Protein AF-A0A2A6ZVS2-F1 (afdb_monomer)

Mean predicted aligned error: 10.0 Å

pLDDT: mean 79.63, std 11.64, range [50.25, 90.75]

InterPro domains:
  IPR036986 RNA-binding S4 domain superfamily [G3DSA:3.10.290.10] (1-68)

Nearest PDB structures (foldseek):
  8ip9-assembly1_ja  TM=8.630E-01  e=1.274E-02  Triticum aestivum
  7mq9-assembly1_L4  TM=9.181E-01  e=3.078E-02  Homo sapiens
  8ewc-assembly1_BE  TM=8.592E-01  e=2.713E-02  Saccharomyces cerevisiae
  7syx-assembly1_F  TM=8.268E-01  e=2.890E-02  Oryctolagus cuniculus
  7qep-assembly1_S4  TM=7.936E-01  e=3.960E-02  Encephalitozoon cuniculi GB-M1

Radius of gyration: 17.5 Å; Cα contacts (8 Å, |Δi|>4): 121; chains: 1; bounding box: 28×34×50 Å

Sequence (94 aa):
MEYKLFDGYITLQALLKELSIIHSDGAIKDFLDNNVVLFNGEELKQRRKKLRYGDVITIPSEELEITIVVPTQSEIEKHKKEVAERARVYAIVK

Secondary structure (DSSP, 8-state):
-EEE--SS-EEHHHHHHHTTS-SSTTHHHHHHHHS--EETTEE---TTPEE-TT-EEEEGGGTEEEEEEPPPHHHHHHHHHHHHHHHHHHHHH-

Foldseek 3Di:
DEDADPDQWDFPLRVCVVVVVDVDPVVLVVCVVVWFKAKVNHTDPDRGDIGGAQIWIATVVVRDIYHYHHPDVVVVVVVVVVVVVVVVVVVVVD

Organism: NCBI:txid853

Structure (mmCIF, N/CA/C/O backbone):
data_AF-A0A2A6ZVS2-F1
#
_entry.id   AF-A0A2A6ZVS2-F1
#
loop_
_atom_site.group_PDB
_atom_site.id
_atom_site.type_symbol
_atom_site.label_atom_id
_atom_site.label_alt_id
_atom_site.label_comp_id
_atom_site.label_asym_id
_atom_site.label_entity_id
_atom_site.label_seq_id
_atom_site.pdbx_PDB_ins_code
_atom_site.Cartn_x
_atom_site.Cartn_y
_atom_site.Cartn_z
_atom_site.occupancy
_atom_site.B_iso_or_equiv
_atom_site.auth_seq_id
_atom_site.auth_comp_id
_atom_site.auth_asym_id
_atom_site.auth_atom_id
_atom_site.pdbx_PDB_model_num
ATOM 1 N N . MET A 1 1 ? 5.117 -7.162 4.461 1.00 87.19 1 MET A N 1
ATOM 2 C CA . MET A 1 1 ? 4.576 -6.084 5.319 1.00 87.19 1 MET A CA 1
ATOM 3 C C . MET A 1 1 ? 3.074 -5.978 5.110 1.00 87.19 1 MET A C 1
ATOM 5 O O . MET A 1 1 ? 2.600 -6.300 4.030 1.00 87.19 1 MET A O 1
ATOM 9 N N . GLU A 1 2 ? 2.321 -5.549 6.120 1.00 84.81 2 GLU A N 1
ATOM 10 C CA . GLU A 1 2 ? 0.865 -5.399 6.019 1.00 84.81 2 GLU A CA 1
ATOM 11 C C . GLU A 1 2 ? 0.493 -3.922 5.880 1.00 84.81 2 GLU A C 1
ATOM 13 O O . GLU A 1 2 ? 0.929 -3.090 6.676 1.00 84.81 2 GLU A O 1
ATOM 18 N N . TYR A 1 3 ? -0.317 -3.598 4.874 1.00 86.06 3 TYR A N 1
ATOM 19 C CA . TYR A 1 3 ? -0.875 -2.265 4.681 1.00 86.06 3 TYR A CA 1
ATOM 20 C C . TYR A 1 3 ? -2.353 -2.274 5.069 1.00 86.06 3 TYR A C 1
ATOM 22 O O . TYR A 1 3 ? -3.167 -2.983 4.471 1.00 86.06 3 TYR A O 1
ATOM 30 N N . LYS A 1 4 ? -2.694 -1.487 6.094 1.00 85.44 4 LYS A N 1
ATOM 31 C CA . LYS A 1 4 ? -4.059 -1.386 6.616 1.00 85.44 4 LYS A CA 1
ATOM 32 C C . LYS A 1 4 ? -4.839 -0.393 5.778 1.00 85.44 4 LYS A C 1
ATOM 34 O O . LYS A 1 4 ? -4.657 0.815 5.897 1.00 85.44 4 LYS A O 1
ATOM 39 N N . LEU A 1 5 ? -5.726 -0.915 4.946 1.00 85.12 5 LEU A N 1
ATOM 40 C CA . LEU A 1 5 ? -6.575 -0.081 4.117 1.00 85.12 5 LEU A CA 1
ATOM 41 C C . LEU A 1 5 ? -7.804 0.372 4.922 1.00 85.12 5 LEU A C 1
ATOM 43 O O . LEU A 1 5 ? -8.590 -0.449 5.382 1.00 85.12 5 LEU A O 1
ATOM 47 N N . PHE A 1 6 ? -7.990 1.677 5.106 1.00 74.94 6 PHE A N 1
ATOM 48 C CA . PHE A 1 6 ? -9.170 2.217 5.802 1.00 74.94 6 PHE A CA 1
ATOM 49 C C . PHE A 1 6 ? -10.280 2.649 4.833 1.00 74.94 6 PHE A C 1
ATOM 51 O O . PHE A 1 6 ? -11.458 2.574 5.176 1.00 74.94 6 PHE A O 1
ATOM 58 N N . ASP A 1 7 ? -9.908 3.039 3.613 1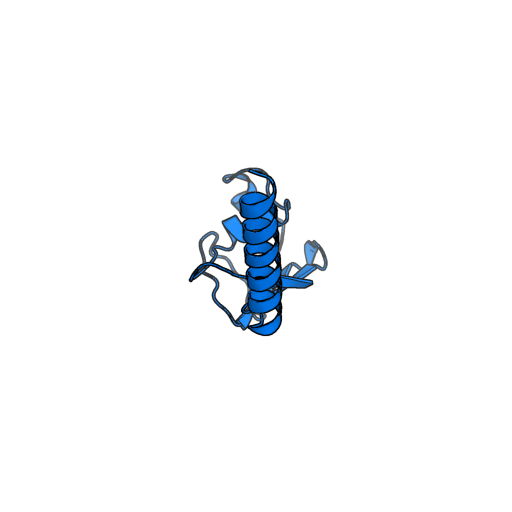.00 78.31 7 ASP A N 1
ATOM 59 C CA . ASP A 1 7 ? -10.821 3.442 2.541 1.00 78.31 7 ASP A CA 1
ATOM 60 C C . ASP A 1 7 ? -11.258 2.265 1.660 1.00 78.31 7 ASP A C 1
ATOM 62 O O . ASP A 1 7 ? -10.608 1.230 1.604 1.00 78.31 7 ASP A O 1
ATOM 66 N N . GLY A 1 8 ? -12.349 2.413 0.901 1.00 80.25 8 GLY A N 1
ATOM 67 C CA . GLY A 1 8 ? -12.889 1.308 0.091 1.00 80.25 8 GLY A CA 1
ATOM 68 C C . GLY A 1 8 ? -11.941 0.756 -0.990 1.00 80.25 8 GLY A C 1
ATOM 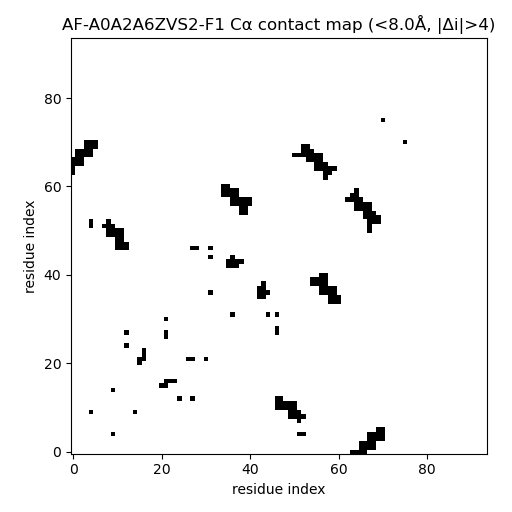69 O O . GLY A 1 8 ? -12.133 -0.367 -1.458 1.00 80.25 8 GLY A O 1
ATOM 70 N N . TYR A 1 9 ? -10.949 1.538 -1.421 1.00 88.38 9 TYR A N 1
ATOM 71 C CA . TYR A 1 9 ? -9.859 1.111 -2.298 1.00 88.38 9 TYR A CA 1
ATOM 72 C C . TYR A 1 9 ? -8.682 2.084 -2.186 1.00 88.38 9 TYR A C 1
ATOM 74 O O . TYR A 1 9 ? -8.877 3.269 -1.923 1.00 88.38 9 TYR A O 1
ATOM 82 N N . ILE A 1 10 ? -7.477 1.606 -2.486 1.00 89.44 10 ILE A N 1
ATOM 83 C CA . ILE A 1 10 ? -6.292 2.443 -2.707 1.00 89.44 10 ILE A CA 1
ATOM 84 C C . ILE A 1 10 ? -5.802 2.259 -4.141 1.00 89.44 10 ILE A C 1
ATOM 86 O O . ILE A 1 10 ? -6.123 1.275 -4.798 1.00 89.44 10 ILE A O 1
ATOM 90 N N . THR A 1 11 ? -5.076 3.226 -4.690 1.00 90.75 11 THR A N 1
ATOM 91 C CA . THR A 1 11 ? -4.430 3.054 -6.000 1.00 90.75 11 THR A CA 1
ATOM 92 C C . THR A 1 11 ? -2.964 2.705 -5.814 1.00 90.75 11 THR A C 1
ATOM 94 O O . THR A 1 11 ? -2.363 3.164 -4.846 1.00 90.75 11 THR A O 1
ATOM 97 N N . LEU A 1 12 ? -2.368 1.955 -6.748 1.00 87.81 12 LEU A N 1
ATOM 98 C CA . LEU A 1 12 ? -0.932 1.645 -6.693 1.00 87.81 12 LEU A CA 1
ATOM 99 C C . LEU A 1 12 ? -0.084 2.912 -6.490 1.00 87.81 12 LEU A C 1
ATOM 101 O O . LEU A 1 12 ? 0.796 2.938 -5.641 1.00 87.81 12 LEU A O 1
ATOM 105 N N . GLN A 1 13 ? -0.403 3.990 -7.205 1.00 87.94 13 GLN A N 1
ATOM 106 C CA . GLN A 1 13 ? 0.249 5.287 -7.029 1.00 87.94 13 GLN A CA 1
ATOM 107 C C . GLN A 1 13 ? 0.178 5.826 -5.597 1.00 87.94 13 GLN A C 1
ATOM 109 O O . GLN A 1 13 ? 1.194 6.265 -5.064 1.00 87.94 13 GLN A O 1
ATOM 114 N N . ALA A 1 14 ? -1.004 5.807 -4.978 1.00 88.81 14 ALA A N 1
ATOM 115 C CA . ALA A 1 14 ? -1.166 6.268 -3.603 1.00 88.81 14 ALA A CA 1
ATOM 116 C C . ALA A 1 14 ? -0.379 5.384 -2.624 1.00 88.81 14 ALA A C 1
ATOM 118 O O . ALA A 1 14 ? 0.319 5.920 -1.770 1.00 88.81 14 ALA A O 1
ATOM 119 N N . LEU A 1 15 ? -0.412 4.061 -2.817 1.00 88.75 15 LEU A N 1
ATOM 120 C CA . LEU A 1 15 ? 0.338 3.106 -2.001 1.00 88.75 15 LEU A CA 1
ATOM 121 C C . LEU A 1 15 ? 1.850 3.370 -2.069 1.00 88.75 15 LEU A C 1
ATOM 123 O O . LEU A 1 15 ? 2.500 3.506 -1.038 1.00 88.75 15 LEU A O 1
ATOM 127 N N . LEU A 1 16 ? 2.407 3.512 -3.276 1.00 87.44 16 LEU A N 1
ATOM 128 C CA . LEU A 1 16 ? 3.832 3.806 -3.466 1.00 87.44 16 LEU A CA 1
ATOM 129 C C . LEU A 1 16 ? 4.228 5.160 -2.858 1.00 87.44 16 LEU A C 1
ATOM 131 O O . LEU A 1 16 ? 5.335 5.310 -2.344 1.00 87.44 16 LEU A O 1
ATOM 135 N N . LYS A 1 17 ? 3.336 6.153 -2.913 1.00 87.62 17 LYS A N 1
ATOM 136 C CA . LYS A 1 17 ? 3.575 7.476 -2.328 1.00 87.62 17 LYS A CA 1
ATOM 137 C C . LYS A 1 17 ? 3.585 7.429 -0.804 1.00 87.62 17 LYS A C 1
ATOM 139 O O . LYS A 1 17 ? 4.417 8.072 -0.176 1.00 87.62 17 LYS A O 1
ATOM 144 N N . GLU A 1 18 ? 2.679 6.662 -0.213 1.00 86.62 18 GLU A N 1
ATOM 145 C CA . GLU A 1 18 ? 2.578 6.507 1.237 1.00 86.62 18 GLU A CA 1
ATOM 146 C C . GLU A 1 18 ? 3.760 5.734 1.819 1.00 86.62 18 GLU A C 1
ATOM 148 O O . GLU A 1 18 ? 4.314 6.114 2.847 1.00 86.62 18 GLU A O 1
ATOM 153 N N . LEU A 1 19 ? 4.233 4.726 1.087 1.00 85.56 19 LEU A N 1
ATOM 154 C CA . LEU A 1 19 ? 5.481 4.025 1.386 1.00 85.56 19 LEU A CA 1
ATOM 155 C C . LEU A 1 19 ? 6.731 4.871 1.107 1.00 85.56 19 LEU A C 1
ATOM 157 O O . LEU A 1 19 ? 7.843 4.396 1.306 1.00 85.56 19 LEU A O 1
ATOM 161 N N . SER A 1 20 ? 6.564 6.121 0.661 1.00 85.81 20 SER A N 1
ATOM 162 C CA . SER A 1 20 ? 7.650 7.037 0.302 1.00 85.81 20 SER A CA 1
ATOM 163 C C . SER A 1 20 ? 8.601 6.483 -0.767 1.00 85.81 20 SER A C 1
ATOM 165 O O . SER A 1 20 ? 9.736 6.934 -0.869 1.00 85.81 20 SER A O 1
ATOM 167 N N . ILE A 1 21 ? 8.124 5.545 -1.594 1.00 86.19 21 ILE A N 1
ATOM 168 C CA . ILE A 1 21 ? 8.856 4.986 -2.740 1.00 86.19 21 ILE A CA 1
ATOM 169 C C . ILE A 1 21 ? 8.877 6.004 -3.884 1.00 86.19 21 ILE A C 1
ATOM 171 O O . ILE A 1 21 ? 9.889 6.197 -4.552 1.00 86.19 21 ILE A O 1
ATOM 175 N N . ILE A 1 22 ? 7.747 6.686 -4.105 1.00 87.94 22 ILE A N 1
ATOM 176 C CA . ILE A 1 22 ? 7.645 7.782 -5.072 1.00 87.94 22 ILE A CA 1
ATOM 177 C C . ILE A 1 22 ? 7.314 9.096 -4.367 1.00 87.94 22 ILE A C 1
ATOM 179 O O . ILE A 1 22 ? 6.412 9.174 -3.536 1.00 87.94 22 ILE A O 1
ATOM 183 N N . HIS A 1 23 ? 8.009 10.164 -4.753 1.00 82.56 23 HIS A N 1
ATOM 184 C CA . HIS A 1 23 ? 7.786 11.505 -4.199 1.00 82.56 23 HIS A CA 1
ATOM 185 C C . HIS A 1 23 ? 6.915 12.397 -5.093 1.00 82.56 23 HIS A C 1
ATOM 187 O O . HIS A 1 23 ? 6.407 13.423 -4.641 1.00 82.56 23 HIS A O 1
ATOM 193 N N . SER A 1 24 ? 6.714 12.020 -6.358 1.00 83.12 24 SER A N 1
ATOM 194 C CA . SER A 1 24 ? 5.917 12.785 -7.318 1.00 83.12 24 SER A CA 1
ATOM 195 C C . SER A 1 24 ? 5.029 11.880 -8.168 1.00 83.12 24 SER A C 1
ATOM 197 O O . SER A 1 24 ? 5.346 10.719 -8.422 1.00 83.12 24 SER A O 1
ATOM 199 N N . ASP A 1 25 ? 3.914 12.432 -8.651 1.00 76.31 25 ASP A N 1
ATOM 200 C CA . ASP A 1 25 ? 2.971 11.700 -9.506 1.00 76.31 25 ASP A CA 1
ATOM 201 C C . ASP A 1 25 ? 3.564 11.375 -10.891 1.00 76.31 25 ASP A C 1
ATOM 203 O O . ASP A 1 25 ? 3.081 10.479 -11.580 1.00 76.31 25 ASP A O 1
ATOM 207 N N . GLY A 1 26 ? 4.630 12.078 -11.295 1.00 81.69 26 GLY A N 1
ATOM 208 C CA . GLY A 1 26 ? 5.406 11.775 -12.500 1.00 81.69 26 GLY A CA 1
ATOM 209 C C . GLY A 1 26 ? 6.371 10.601 -12.313 1.00 81.69 26 GLY A C 1
ATOM 210 O O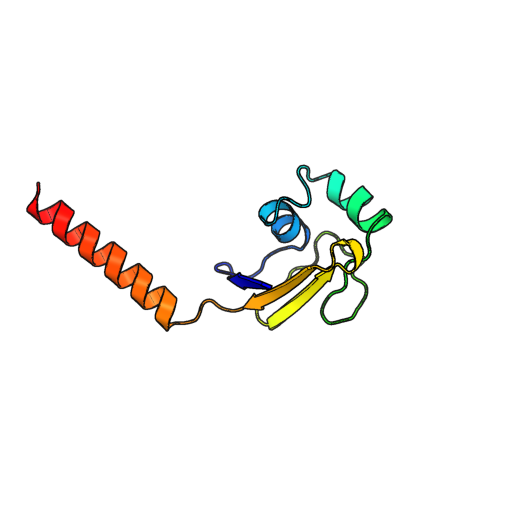 . GLY A 1 26 ? 6.524 9.795 -13.230 1.00 81.69 26 GLY A O 1
ATOM 211 N N . ALA A 1 27 ? 6.939 10.450 -11.111 1.00 85.69 27 ALA A N 1
ATOM 212 C CA . ALA A 1 27 ? 7.941 9.429 -10.810 1.00 85.69 27 ALA A CA 1
ATOM 213 C C . ALA A 1 27 ? 7.403 7.994 -10.903 1.00 85.69 27 ALA A C 1
ATOM 215 O O . ALA A 1 27 ? 8.181 7.074 -11.109 1.00 85.69 27 ALA A O 1
ATOM 216 N N . ILE A 1 28 ? 6.084 7.774 -10.816 1.00 86.19 28 ILE A N 1
ATOM 217 C CA . ILE A 1 28 ? 5.514 6.426 -10.979 1.00 86.19 28 ILE A CA 1
ATOM 218 C C . ILE A 1 28 ? 5.767 5.843 -12.371 1.00 86.19 28 ILE A C 1
ATOM 220 O O . ILE A 1 28 ? 5.832 4.627 -12.522 1.00 86.19 28 ILE A O 1
ATOM 224 N N . LYS A 1 29 ? 5.865 6.692 -13.403 1.00 83.94 29 LYS A N 1
ATOM 225 C CA . LYS A 1 29 ? 6.150 6.215 -14.755 1.00 83.94 29 LYS A CA 1
ATOM 226 C C . LYS A 1 29 ? 7.565 5.645 -14.797 1.00 83.94 29 LYS A C 1
ATOM 228 O O . LYS A 1 29 ? 7.719 4.476 -15.115 1.00 83.94 29 LYS A O 1
ATOM 233 N N . ASP A 1 30 ? 8.542 6.447 -14.385 1.00 86.94 30 ASP A N 1
ATOM 234 C CA . ASP A 1 30 ? 9.943 6.029 -14.336 1.00 86.94 30 ASP A CA 1
ATOM 235 C C . ASP A 1 30 ? 10.128 4.840 -13.386 1.00 86.94 30 ASP A C 1
ATOM 237 O O . ASP A 1 30 ? 10.897 3.930 -13.672 1.00 86.94 30 ASP A O 1
ATOM 241 N N . PHE A 1 31 ? 9.375 4.798 -12.284 1.00 86.44 31 PHE A N 1
ATOM 242 C CA . PHE A 1 31 ? 9.391 3.671 -11.363 1.00 86.44 31 PHE A CA 1
ATOM 243 C C . PHE A 1 31 ? 8.912 2.379 -12.026 1.00 86.44 31 PHE A C 1
ATOM 245 O O . PHE A 1 31 ? 9.592 1.378 -11.893 1.00 86.44 31 PHE A O 1
ATOM 252 N N . LEU A 1 32 ? 7.793 2.381 -12.758 1.00 84.88 32 LEU A N 1
ATOM 253 C CA . LEU A 1 32 ? 7.306 1.178 -13.452 1.00 84.88 32 LEU A CA 1
ATOM 254 C C . LEU A 1 32 ? 8.140 0.799 -14.682 1.00 84.88 32 LEU A C 1
ATOM 256 O O . LEU A 1 32 ? 8.123 -0.357 -15.087 1.00 84.88 32 LEU A O 1
ATOM 260 N N . ASP A 1 33 ? 8.834 1.762 -15.288 1.00 86.44 33 ASP A N 1
ATOM 261 C CA . ASP A 1 33 ? 9.725 1.499 -16.420 1.00 86.44 33 ASP A CA 1
ATOM 262 C C . ASP A 1 33 ? 11.045 0.847 -15.950 1.00 86.44 33 ASP A C 1
ATOM 264 O O . ASP A 1 33 ? 11.614 0.030 -16.670 1.00 86.44 33 ASP A O 1
ATOM 268 N N . ASN A 1 34 ? 11.521 1.175 -14.739 1.00 88.06 34 ASN A N 1
ATOM 269 C CA . ASN A 1 34 ? 12.759 0.625 -14.165 1.00 88.06 34 ASN A CA 1
ATOM 270 C C . ASN A 1 34 ? 12.534 -0.541 -13.189 1.00 88.06 34 ASN A C 1
ATOM 272 O O . ASN A 1 34 ? 13.431 -1.360 -13.000 1.00 88.06 34 ASN A O 1
ATOM 276 N N . ASN A 1 35 ? 11.364 -0.618 -12.555 1.00 87.44 35 ASN A N 1
ATOM 277 C CA . ASN A 1 35 ? 11.038 -1.604 -11.531 1.00 87.44 35 ASN A CA 1
ATOM 278 C C . ASN A 1 35 ? 9.794 -2.396 -11.905 1.00 87.44 35 ASN A C 1
ATOM 280 O O . ASN A 1 35 ? 8.789 -1.856 -12.365 1.00 87.44 35 ASN A O 1
ATOM 284 N N . VAL A 1 36 ? 9.843 -3.694 -11.621 1.00 87.56 36 VAL A N 1
ATOM 285 C CA . VAL A 1 36 ? 8.694 -4.574 -11.805 1.00 87.56 36 VAL A CA 1
ATOM 286 C C . VAL A 1 36 ? 7.821 -4.482 -10.563 1.00 87.56 36 VAL A C 1
ATOM 288 O O . VAL A 1 36 ? 8.291 -4.665 -9.444 1.00 87.56 36 VAL A O 1
ATOM 291 N N . VAL A 1 37 ? 6.534 -4.213 -10.756 1.00 89.06 37 VAL A N 1
ATOM 292 C CA . VAL A 1 37 ? 5.535 -4.316 -9.692 1.00 89.06 37 VAL A CA 1
ATOM 293 C C . VAL A 1 37 ? 4.626 -5.480 -10.032 1.00 89.06 37 VAL A C 1
ATOM 295 O O . VAL A 1 37 ? 3.979 -5.494 -11.078 1.00 89.06 37 VAL A O 1
ATOM 298 N N . LEU A 1 38 ? 4.585 -6.461 -9.146 1.00 90.44 38 LEU A N 1
ATOM 299 C CA . LEU A 1 38 ? 3.714 -7.616 -9.226 1.00 90.44 38 LEU A CA 1
ATOM 300 C C . LEU A 1 38 ? 2.493 -7.372 -8.344 1.00 90.44 38 LEU A C 1
ATOM 302 O O . LEU A 1 38 ? 2.594 -6.916 -7.210 1.00 90.44 38 LEU A O 1
ATOM 306 N N . PHE A 1 39 ? 1.327 -7.702 -8.862 1.00 89.62 39 PHE A N 1
ATOM 307 C CA . PHE A 1 39 ? 0.066 -7.685 -8.156 1.00 89.62 39 PHE A CA 1
ATOM 308 C C . PHE A 1 39 ? -0.495 -9.088 -8.153 1.00 89.62 39 PHE A C 1
ATOM 310 O O . PHE A 1 39 ? 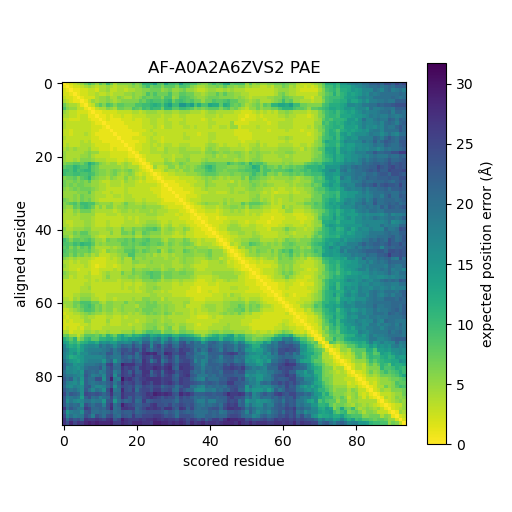-0.821 -9.636 -9.202 1.00 89.62 39 PHE A O 1
ATOM 317 N N . ASN A 1 40 ? -0.567 -9.678 -6.968 1.00 88.31 40 ASN A N 1
ATOM 318 C CA . ASN A 1 40 ? -0.981 -11.057 -6.763 1.00 88.31 40 ASN A CA 1
ATOM 319 C C . ASN A 1 40 ? -0.219 -12.052 -7.667 1.00 88.31 40 ASN A C 1
ATOM 321 O O . ASN A 1 40 ? -0.791 -13.010 -8.180 1.00 88.31 40 ASN A O 1
ATOM 325 N N . GLY A 1 41 ? 1.069 -11.778 -7.909 1.00 86.62 41 GLY A N 1
ATOM 326 C CA . GLY A 1 41 ? 1.933 -12.561 -8.799 1.00 86.62 41 GLY A CA 1
ATOM 327 C C . GLY A 1 41 ? 1.895 -12.166 -10.282 1.00 86.62 41 GLY A C 1
ATOM 328 O O . GLY A 1 41 ? 2.713 -12.667 -11.049 1.00 86.62 41 GLY A O 1
ATOM 329 N N . GLU A 1 42 ? 1.017 -11.250 -10.698 1.00 87.69 42 GLU A N 1
ATOM 330 C CA . GLU A 1 42 ? 0.929 -10.769 -12.083 1.00 87.69 42 GLU A CA 1
ATOM 331 C C . GLU A 1 42 ? 1.591 -9.401 -12.272 1.00 87.69 42 GLU A C 1
ATOM 333 O O . GLU A 1 42 ? 1.400 -8.484 -11.479 1.00 87.69 42 GLU A O 1
ATOM 338 N N . GLU A 1 43 ? 2.332 -9.217 -13.364 1.00 86.81 43 GLU A N 1
ATOM 339 C CA . GLU A 1 43 ? 2.960 -7.933 -13.681 1.00 86.81 43 GLU A CA 1
ATOM 340 C C . GLU A 1 43 ? 1.915 -6.826 -13.889 1.00 86.81 43 GLU A C 1
ATOM 342 O O . GLU A 1 43 ? 1.067 -6.871 -14.788 1.00 86.81 43 GLU A O 1
ATOM 347 N N . LEU A 1 44 ? 2.003 -5.779 -13.073 1.00 82.25 44 LEU A N 1
ATOM 348 C CA . LEU A 1 44 ? 1.056 -4.684 -13.078 1.00 82.25 44 LEU A CA 1
ATOM 349 C C . LEU A 1 44 ? 1.598 -3.511 -13.904 1.00 82.25 44 LEU A C 1
ATOM 351 O O . LEU A 1 44 ? 2.415 -2.718 -13.452 1.00 82.25 44 LEU A O 1
ATOM 355 N N . LYS A 1 45 ? 1.047 -3.329 -15.109 1.00 78.94 45 LYS A N 1
ATOM 356 C CA . LYS A 1 45 ? 1.381 -2.195 -16.005 1.00 78.94 45 LYS A CA 1
ATOM 357 C C . LYS A 1 45 ? 0.490 -0.963 -15.795 1.00 78.94 45 LYS A C 1
ATOM 359 O O . LYS A 1 45 ? 0.698 0.099 -16.384 1.00 78.94 45 LYS A O 1
ATOM 364 N N . GLN A 1 46 ? -0.548 -1.087 -14.964 1.00 81.44 46 GLN A N 1
ATOM 365 C CA . GLN A 1 46 ? -1.554 -0.047 -14.740 1.00 81.44 46 GLN A CA 1
ATOM 366 C C . GLN A 1 46 ? -1.252 0.819 -13.503 1.00 81.44 46 GLN A C 1
ATOM 368 O O . GLN A 1 46 ? -1.699 0.532 -12.399 1.00 81.44 46 GLN A O 1
ATOM 373 N N . ARG A 1 47 ? -0.628 1.984 -13.710 1.00 79.12 47 ARG A N 1
ATOM 374 C CA . ARG A 1 47 ? -0.335 3.007 -12.672 1.00 79.12 47 ARG A CA 1
ATOM 375 C C . ARG A 1 47 ? -1.475 3.304 -11.687 1.00 79.12 47 ARG A C 1
ATOM 377 O O . ARG A 1 47 ? -1.247 3.528 -10.503 1.00 79.12 47 ARG A O 1
ATOM 384 N N . ARG A 1 48 ? -2.715 3.321 -12.186 1.00 82.56 48 ARG A N 1
ATOM 385 C CA . ARG A 1 48 ? -3.932 3.634 -11.418 1.00 82.56 48 ARG A CA 1
ATOM 386 C C . ARG A 1 48 ? -4.821 2.414 -11.184 1.00 82.56 48 ARG A C 1
ATOM 388 O O . ARG A 1 48 ? -6.042 2.553 -11.099 1.00 82.56 48 ARG A O 1
ATOM 395 N N . LYS A 1 49 ? -4.241 1.212 -11.108 1.00 86.81 49 LYS A N 1
ATOM 396 C CA . LYS A 1 49 ? -4.997 0.035 -10.675 1.00 86.81 49 LYS A CA 1
ATOM 397 C C . LYS A 1 49 ? -5.544 0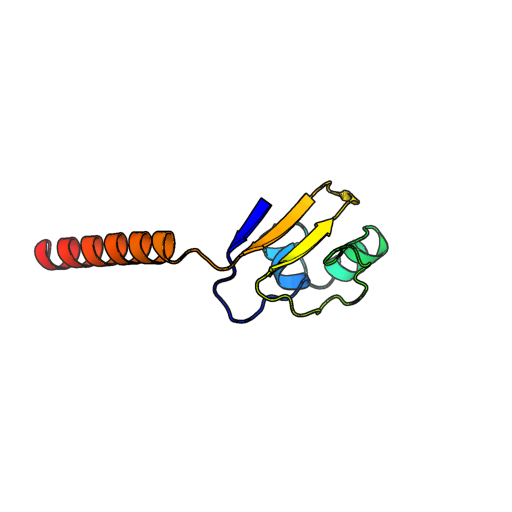.297 -9.276 1.00 86.8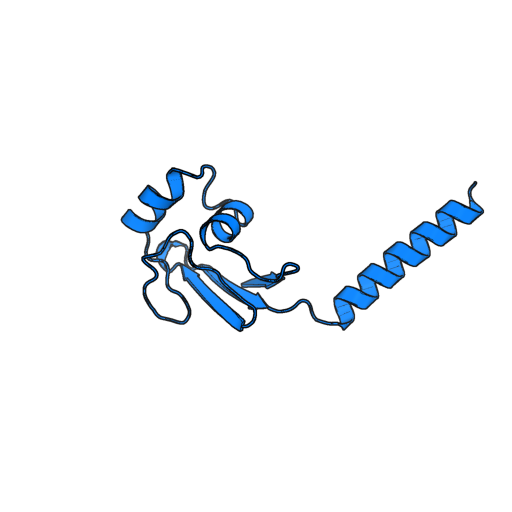1 49 LYS A C 1
ATOM 399 O O . LYS A 1 49 ? -4.819 0.769 -8.401 1.00 86.81 49 LYS A O 1
ATOM 404 N N . LYS A 1 50 ? -6.837 0.033 -9.108 1.00 90.12 50 LYS A N 1
ATOM 405 C CA . LYS A 1 50 ? -7.508 0.090 -7.814 1.00 90.12 50 LYS A CA 1
ATOM 406 C C . LYS A 1 50 ? -7.283 -1.237 -7.111 1.00 90.12 50 LYS A C 1
ATOM 408 O O . LYS A 1 50 ? -7.656 -2.272 -7.654 1.00 90.12 50 LYS A O 1
ATOM 413 N N . LEU A 1 51 ? -6.690 -1.149 -5.939 1.00 88.31 51 LEU A N 1
ATOM 414 C CA . LEU A 1 51 ? -6.365 -2.232 -5.040 1.00 88.31 51 LEU A CA 1
ATOM 415 C C . LEU A 1 51 ? -7.394 -2.243 -3.916 1.00 88.31 51 LEU A C 1
ATOM 417 O O . LEU A 1 51 ? -7.803 -1.188 -3.417 1.00 88.31 51 LEU A O 1
ATOM 421 N N . ARG A 1 52 ? -7.840 -3.432 -3.551 1.00 88.00 52 ARG A N 1
ATOM 422 C CA . ARG A 1 52 ? -8.846 -3.685 -2.530 1.00 88.00 52 ARG A CA 1
ATOM 423 C C . ARG A 1 52 ? -8.287 -4.648 -1.490 1.00 88.00 52 ARG A C 1
ATOM 425 O O . ARG A 1 52 ? -7.176 -5.151 -1.586 1.00 88.00 52 ARG A O 1
ATOM 432 N N . TYR A 1 53 ? -9.085 -4.877 -0.462 1.00 87.50 53 TYR A N 1
ATOM 433 C CA . TYR A 1 53 ? -8.784 -5.829 0.594 1.00 87.50 53 TYR A CA 1
ATOM 434 C C . TYR A 1 53 ? -8.478 -7.227 0.047 1.00 87.50 53 TYR A C 1
ATOM 436 O O . TYR A 1 53 ? -9.248 -7.750 -0.757 1.00 87.50 53 TYR A O 1
ATOM 444 N N . GLY A 1 54 ? -7.392 -7.829 0.532 1.00 83.12 54 GLY A N 1
ATOM 445 C CA . GLY A 1 54 ? -6.918 -9.148 0.112 1.00 83.12 54 GLY A CA 1
ATOM 446 C C . GLY A 1 54 ? -5.923 -9.119 -1.048 1.00 83.12 54 GLY A C 1
ATOM 447 O O . GLY A 1 54 ? -5.351 -10.156 -1.368 1.00 83.12 54 GLY A O 1
ATOM 448 N N . ASP A 1 55 ? -5.682 -7.955 -1.649 1.00 89.12 55 ASP A N 1
ATOM 449 C CA . ASP A 1 55 ? -4.697 -7.823 -2.715 1.00 89.12 55 ASP A CA 1
ATOM 450 C C . ASP A 1 55 ? -3.265 -7.803 -2.161 1.00 89.12 55 ASP A C 1
ATOM 452 O O . ASP A 1 55 ? -2.978 -7.151 -1.155 1.00 89.12 55 ASP A O 1
ATOM 456 N N . VAL A 1 56 ? -2.346 -8.475 -2.854 1.00 89.69 56 VAL A N 1
ATOM 457 C CA . VAL A 1 56 ? -0.914 -8.495 -2.519 1.00 89.69 56 VAL A CA 1
ATOM 458 C C . VAL A 1 56 ? -0.140 -7.749 -3.595 1.00 89.69 56 VAL A C 1
ATOM 460 O O . VAL A 1 56 ? -0.336 -7.986 -4.785 1.00 89.69 56 VAL A O 1
ATOM 463 N N . ILE A 1 57 ? 0.740 -6.845 -3.186 1.00 90.44 57 ILE A N 1
ATOM 464 C CA . ILE A 1 57 ? 1.665 -6.133 -4.061 1.00 90.44 57 ILE A CA 1
ATOM 465 C C . ILE A 1 57 ? 3.074 -6.570 -3.718 1.00 90.44 57 ILE A C 1
ATOM 467 O O . ILE A 1 57 ? 3.522 -6.374 -2.599 1.00 90.44 57 ILE A O 1
ATOM 471 N N . THR A 1 58 ? 3.800 -7.085 -4.694 1.00 90.38 58 THR A N 1
ATOM 472 C CA . THR A 1 58 ? 5.204 -7.451 -4.539 1.00 90.38 58 THR A CA 1
ATOM 473 C C . THR A 1 58 ? 6.037 -6.587 -5.467 1.00 90.38 58 THR A C 1
ATOM 475 O O . THR A 1 58 ? 5.729 -6.436 -6.646 1.00 90.38 58 THR A O 1
ATOM 478 N N . ILE A 1 59 ? 7.103 -6.007 -4.942 1.00 90.56 59 ILE A N 1
ATOM 479 C CA . ILE A 1 59 ? 8.058 -5.183 -5.671 1.00 90.56 59 ILE A CA 1
ATOM 480 C C . ILE A 1 59 ? 9.405 -5.900 -5.562 1.00 90.56 59 ILE A C 1
ATOM 482 O O . ILE A 1 59 ? 10.139 -5.660 -4.603 1.00 90.56 59 ILE A O 1
ATOM 486 N N . PRO A 1 60 ? 9.745 -6.794 -6.509 1.00 88.44 60 PRO A N 1
ATOM 487 C CA . PRO A 1 60 ? 11.002 -7.537 -6.473 1.00 88.44 60 PRO A CA 1
ATOM 488 C C . PRO A 1 60 ? 12.232 -6.628 -6.443 1.00 88.44 60 PRO A C 1
ATOM 490 O O . PRO A 1 60 ? 13.226 -6.986 -5.829 1.00 88.44 60 PRO A O 1
ATOM 493 N N . SER A 1 61 ? 12.157 -5.443 -7.059 1.00 87.19 61 SER A N 1
ATOM 494 C CA . SER A 1 61 ? 13.266 -4.482 -7.081 1.00 87.19 61 SER A CA 1
ATOM 495 C C . SER A 1 61 ? 13.686 -3.974 -5.701 1.00 87.19 61 SER A C 1
ATOM 497 O O . SER A 1 61 ? 14.859 -3.699 -5.488 1.00 87.19 61 SER A O 1
ATOM 499 N N . GLU A 1 62 ? 12.731 -3.840 -4.783 1.00 81.75 62 GLU A N 1
ATOM 500 C CA . GLU A 1 62 ? 12.947 -3.369 -3.407 1.00 81.75 62 GLU A CA 1
ATOM 501 C C . GLU A 1 62 ? 12.847 -4.537 -2.406 1.00 81.75 62 GLU A C 1
ATOM 503 O O . GLU A 1 62 ? 12.813 -4.318 -1.199 1.00 81.75 62 GLU A O 1
ATOM 508 N N . GLU A 1 63 ? 12.709 -5.776 -2.910 1.00 85.38 6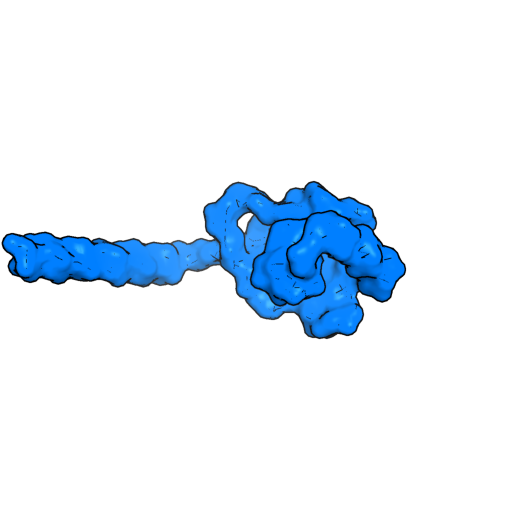3 GLU A N 1
ATOM 509 C CA . GLU A 1 63 ? 12.380 -6.982 -2.133 1.00 85.38 63 GLU A CA 1
ATOM 510 C C . GLU A 1 63 ? 11.204 -6.765 -1.162 1.00 85.38 63 GLU A C 1
ATOM 512 O O . GLU A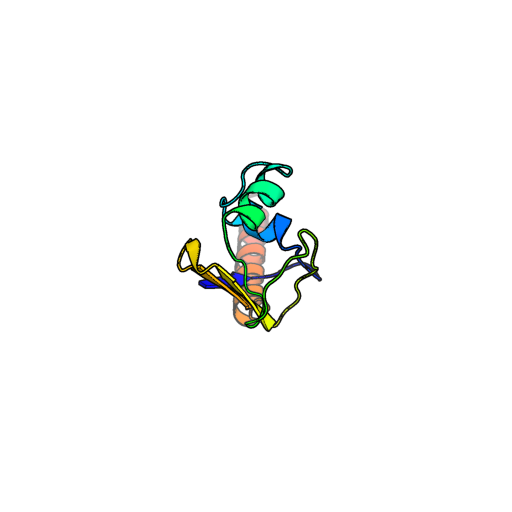 1 63 ? 11.145 -7.304 -0.055 1.00 85.38 63 GLU A O 1
ATOM 517 N N . LEU A 1 64 ? 10.243 -5.943 -1.586 1.00 85.69 64 LEU A N 1
ATOM 518 C CA . LEU A 1 64 ? 9.190 -5.433 -0.727 1.00 85.69 64 LEU A CA 1
ATOM 519 C C . LEU A 1 64 ? 7.854 -6.073 -1.095 1.00 85.69 64 LEU A C 1
ATOM 521 O O . LEU A 1 64 ? 7.353 -5.912 -2.204 1.00 85.69 64 LEU A O 1
ATOM 525 N N . GLU A 1 65 ? 7.247 -6.781 -0.151 1.00 88.62 65 GLU A N 1
ATOM 526 C CA . GLU A 1 65 ? 5.928 -7.390 -0.319 1.00 88.62 65 GLU A CA 1
ATOM 527 C C . GLU A 1 65 ? 4.927 -6.734 0.623 1.00 88.62 65 GLU A C 1
ATOM 529 O O . GLU A 1 65 ? 5.132 -6.719 1.835 1.00 88.62 65 GLU A O 1
ATOM 534 N N . ILE A 1 66 ? 3.848 -6.192 0.078 1.00 89.25 66 ILE A N 1
ATOM 535 C CA . ILE A 1 66 ? 2.804 -5.448 0.766 1.00 89.25 66 ILE A CA 1
ATOM 536 C C . ILE A 1 66 ? 1.487 -6.197 0.606 1.00 89.25 66 ILE A C 1
ATOM 538 O O . ILE A 1 66 ? 0.930 -6.281 -0.485 1.00 89.25 66 ILE A O 1
ATOM 542 N N . THR A 1 67 ? 0.935 -6.666 1.712 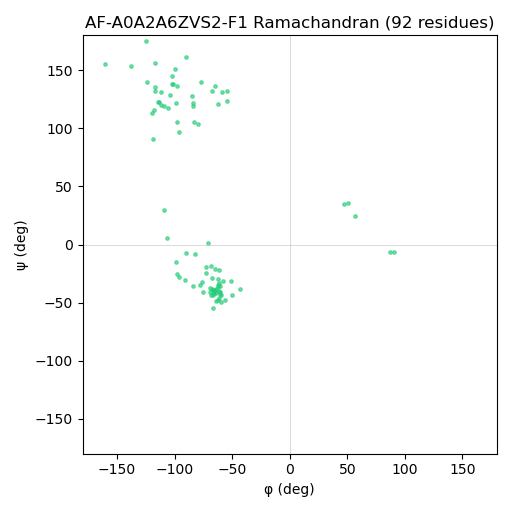1.00 88.81 67 THR A N 1
ATOM 543 C CA . THR A 1 67 ? -0.382 -7.303 1.735 1.00 88.81 67 THR A CA 1
ATOM 544 C C . THR A 1 67 ? -1.419 -6.288 2.182 1.00 88.81 67 THR A C 1
ATOM 546 O O . THR A 1 67 ? -1.305 -5.724 3.273 1.00 88.81 67 THR A O 1
ATOM 549 N N . ILE A 1 68 ? -2.437 -6.043 1.358 1.00 89.19 68 ILE A N 1
ATOM 550 C CA . ILE A 1 68 ? -3.545 -5.154 1.703 1.00 89.19 68 ILE A CA 1
ATOM 551 C C . ILE A 1 68 ? -4.505 -5.922 2.595 1.00 89.19 68 ILE A C 1
ATOM 553 O O . ILE A 1 68 ? -5.298 -6.753 2.145 1.00 89.19 68 ILE A O 1
ATOM 557 N N . VAL A 1 69 ? -4.444 -5.613 3.882 1.00 83.81 69 VAL A N 1
ATOM 558 C CA . VAL A 1 69 ? -5.289 -6.230 4.896 1.00 83.81 69 VAL A CA 1
ATOM 559 C C . VAL A 1 69 ? -6.415 -5.282 5.282 1.00 83.81 69 VAL A C 1
ATOM 561 O O . VAL A 1 69 ? -6.258 -4.057 5.323 1.00 83.81 69 VAL A O 1
ATOM 564 N N . VAL A 1 70 ? -7.578 -5.860 5.578 1.00 75.06 70 VAL A N 1
ATOM 565 C CA . VAL A 1 70 ? -8.612 -5.127 6.309 1.00 75.06 70 VAL A CA 1
ATOM 566 C C . VAL A 1 70 ? -8.066 -4.896 7.719 1.00 75.06 70 VAL A C 1
ATOM 568 O O . VAL A 1 70 ? -7.592 -5.860 8.326 1.00 75.06 70 VAL A O 1
ATOM 571 N N . PRO A 1 71 ? -8.128 -3.674 8.272 1.00 68.00 71 PRO A N 1
ATOM 572 C CA . PRO A 1 71 ? -7.842 -3.475 9.683 1.00 68.00 71 PRO A CA 1
ATOM 573 C C . PRO A 1 71 ? -8.734 -4.409 10.511 1.00 68.00 71 PRO A C 1
ATOM 575 O O . PRO A 1 71 ? -9.960 -4.412 10.381 1.00 68.00 71 PRO A O 1
ATOM 578 N N . THR A 1 72 ? -8.116 -5.239 11.346 1.00 55.38 72 THR A N 1
ATOM 579 C CA . THR A 1 72 ? -8.818 -6.223 12.168 1.00 55.38 72 THR A CA 1
ATOM 580 C C . THR A 1 72 ? -9.701 -5.497 13.182 1.00 55.38 72 THR A C 1
ATOM 582 O O . THR A 1 72 ? -9.273 -4.535 13.826 1.00 55.38 72 THR A O 1
ATOM 585 N N . GLN A 1 73 ? -10.940 -5.964 13.364 1.00 54.34 73 GLN A N 1
ATOM 586 C CA . GLN A 1 73 ? -11.933 -5.333 14.250 1.00 54.34 73 GLN A CA 1
ATOM 587 C C . GLN A 1 73 ? -11.403 -5.061 15.672 1.00 54.34 73 GLN A C 1
ATOM 589 O O . GLN A 1 73 ? -11.766 -4.056 16.281 1.00 54.34 73 GLN A O 1
ATOM 594 N N . SER A 1 74 ? -10.483 -5.893 16.171 1.00 54.69 74 SER A N 1
ATOM 595 C CA . SER A 1 74 ? -9.854 -5.742 17.489 1.00 54.69 74 SER A CA 1
ATOM 596 C C . SER A 1 74 ? -8.926 -4.526 17.627 1.00 54.69 74 SER A C 1
ATOM 598 O O . SER A 1 74 ? -8.789 -3.991 18.727 1.00 54.69 74 SER A O 1
ATOM 600 N N . GLU A 1 75 ? -8.298 -4.054 16.549 1.00 52.94 75 GLU A N 1
ATOM 601 C CA . GLU A 1 75 ? -7.469 -2.838 16.577 1.00 52.94 75 GLU A CA 1
ATOM 602 C C . GLU A 1 75 ? -8.321 -1.576 16.405 1.00 52.94 75 GLU A C 1
ATOM 604 O O . GLU A 1 75 ? -8.085 -0.574 17.083 1.00 52.94 75 GLU A O 1
ATOM 609 N N . ILE A 1 76 ? -9.372 -1.657 15.579 1.00 58.53 76 ILE A N 1
ATOM 610 C CA . ILE A 1 76 ? -10.381 -0.598 15.425 1.00 58.53 76 ILE A CA 1
ATOM 611 C C . ILE A 1 76 ? -11.069 -0.322 16.769 1.00 58.53 76 ILE A C 1
ATOM 613 O O . ILE A 1 76 ? -11.249 0.835 17.152 1.00 58.53 76 ILE A O 1
ATOM 617 N N . GLU A 1 77 ? -11.424 -1.369 17.521 1.00 57.56 77 GLU A N 1
ATOM 618 C CA . GLU A 1 77 ? -11.995 -1.225 18.864 1.00 57.56 77 GLU A CA 1
ATOM 619 C C . GLU A 1 77 ? -11.011 -0.650 19.882 1.00 57.56 77 GLU A C 1
ATOM 621 O O . GLU A 1 77 ? -11.415 0.168 20.710 1.00 57.56 77 GLU A O 1
ATOM 626 N N . LYS A 1 78 ? -9.729 -1.035 19.831 1.00 58.66 78 LYS A N 1
ATOM 627 C CA . LYS A 1 78 ? -8.697 -0.467 20.714 1.00 58.66 78 LYS A CA 1
ATOM 628 C C . LYS A 1 78 ? -8.549 1.034 20.491 1.00 58.66 78 LYS A C 1
ATOM 630 O O . LYS A 1 78 ? -8.589 1.794 21.455 1.00 58.66 78 LYS A O 1
ATOM 635 N N . HIS A 1 79 ? -8.489 1.461 19.231 1.00 54.84 79 HIS A N 1
ATOM 636 C CA . HIS A 1 79 ? -8.381 2.876 18.893 1.00 54.84 79 HIS A CA 1
ATOM 637 C C . HIS A 1 79 ? -9.661 3.652 19.252 1.00 54.84 79 HIS A C 1
ATOM 639 O O . HIS A 1 79 ? -9.585 4.745 19.808 1.00 54.84 79 HIS A O 1
ATOM 645 N N . LYS A 1 80 ? -10.853 3.062 19.051 1.00 58.38 80 LYS A N 1
ATOM 646 C CA . LYS A 1 80 ? -12.122 3.644 19.534 1.00 58.38 80 LYS A CA 1
ATOM 647 C C . LYS A 1 80 ? -12.151 3.806 21.054 1.00 58.38 80 LYS A C 1
ATOM 649 O O . LYS A 1 80 ? -12.638 4.826 21.536 1.00 58.38 80 LYS A O 1
ATOM 654 N N . LYS A 1 81 ? -11.645 2.824 21.805 1.00 59.34 81 LYS A N 1
ATOM 655 C CA . LYS A 1 81 ? -11.578 2.891 23.271 1.00 59.34 81 LYS A CA 1
ATOM 656 C C . LYS A 1 81 ? -10.605 3.968 23.746 1.00 59.34 81 LYS A C 1
ATOM 658 O O . LYS A 1 81 ? -10.973 4.737 24.623 1.00 59.34 81 LYS A O 1
ATOM 663 N N . GLU A 1 82 ? -9.425 4.094 23.141 1.00 61.53 82 GLU A N 1
ATOM 664 C CA . GLU A 1 82 ? -8.463 5.147 23.509 1.00 61.53 82 GLU A CA 1
ATOM 665 C C . GLU A 1 82 ? -8.971 6.559 23.189 1.00 61.53 82 GLU A C 1
ATOM 667 O O . GLU A 1 82 ? -8.805 7.478 23.994 1.00 61.53 82 GLU A O 1
ATOM 672 N N . VAL A 1 83 ? -9.631 6.739 22.041 1.00 65.19 83 VAL A N 1
ATOM 673 C CA . VAL A 1 83 ? -10.242 8.023 21.666 1.00 65.19 83 VAL A CA 1
ATOM 674 C C . VAL A 1 83 ? -11.388 8.384 22.618 1.00 65.19 83 VAL A C 1
ATOM 676 O O . VAL A 1 83 ? -11.479 9.531 23.056 1.00 65.19 83 VAL A O 1
ATOM 679 N N . ALA A 1 84 ? -12.230 7.416 22.991 1.00 66.88 84 ALA A N 1
ATOM 680 C CA . ALA A 1 84 ? -13.310 7.628 23.955 1.00 66.88 84 ALA A CA 1
ATOM 681 C C . ALA A 1 84 ? -12.785 7.960 25.363 1.00 66.88 84 ALA A C 1
ATOM 683 O O . ALA A 1 84 ? -13.333 8.836 26.035 1.00 66.88 84 ALA A O 1
ATOM 684 N N . GLU A 1 85 ? -11.703 7.311 25.794 1.00 61.41 85 GLU A N 1
ATOM 685 C CA . GLU A 1 85 ? -11.095 7.559 27.102 1.00 61.41 85 GLU A CA 1
ATOM 686 C C . GLU A 1 85 ? -10.461 8.957 27.165 1.00 61.41 85 GLU A C 1
ATOM 688 O O . GLU A 1 85 ? -10.698 9.712 28.108 1.00 61.41 85 GLU A O 1
ATOM 693 N N . ARG A 1 86 ? -9.742 9.369 26.111 1.00 59.78 86 ARG A N 1
ATOM 694 C CA . ARG A 1 86 ? -9.207 10.737 25.997 1.00 59.78 86 ARG A CA 1
ATOM 695 C C . ARG A 1 86 ? -10.310 11.793 25.985 1.00 59.78 86 ARG A C 1
ATOM 697 O O . ARG A 1 86 ? -10.157 12.828 26.630 1.00 59.78 86 ARG A O 1
ATOM 704 N N . ALA A 1 87 ? -11.424 11.531 25.299 1.00 67.94 87 ALA A N 1
ATOM 705 C CA . ALA A 1 87 ? -12.576 12.431 25.291 1.00 67.94 87 ALA A CA 1
ATOM 706 C C . ALA A 1 87 ? -13.206 12.576 26.688 1.00 67.94 87 ALA A C 1
ATOM 708 O O . ALA A 1 87 ? -13.576 13.681 27.083 1.00 67.94 87 ALA A O 1
ATOM 709 N N . ARG A 1 88 ? -13.271 11.488 27.467 1.00 66.62 88 ARG A N 1
ATOM 710 C CA . ARG A 1 88 ? -13.724 11.518 28.866 1.00 66.62 88 ARG A CA 1
ATOM 711 C C . ARG A 1 88 ? -12.813 12.343 29.760 1.00 66.62 88 ARG A C 1
ATOM 713 O O . ARG A 1 88 ? -13.307 13.190 30.495 1.00 66.62 88 ARG A O 1
ATOM 720 N N . VAL A 1 89 ? -11.501 12.121 29.688 1.00 70.06 89 VAL A N 1
ATOM 721 C CA . VAL A 1 89 ? -10.533 12.884 30.489 1.00 70.06 89 VAL A CA 1
ATOM 722 C C . VAL A 1 89 ? -10.622 14.373 30.152 1.00 70.06 89 VAL A C 1
ATOM 724 O O . VAL A 1 89 ? -10.675 15.203 31.054 1.00 70.06 89 VAL A O 1
ATOM 727 N N . TYR A 1 90 ? -10.732 14.721 28.868 1.00 62.72 90 TYR A N 1
ATOM 728 C CA . TYR A 1 90 ? -10.878 16.114 28.444 1.00 62.72 90 TYR A CA 1
ATOM 729 C C . TYR A 1 90 ? -12.164 16.773 28.971 1.00 62.72 90 TYR A C 1
ATOM 731 O O . TYR A 1 90 ? -12.142 17.943 29.339 1.00 62.72 90 TYR A O 1
ATOM 739 N N . ALA A 1 91 ? -13.270 16.029 29.050 1.00 67.31 91 ALA A N 1
ATOM 740 C CA . ALA A 1 91 ? -14.538 16.524 29.589 1.00 67.31 91 ALA A CA 1
ATOM 741 C C . ALA A 1 91 ? -14.547 16.693 31.120 1.00 67.31 91 ALA A C 1
ATOM 743 O O . ALA A 1 91 ? -15.409 17.389 31.637 1.00 67.31 91 ALA A O 1
ATOM 744 N N . ILE A 1 92 ? -13.624 16.048 31.839 1.00 67.44 92 ILE A N 1
ATOM 745 C CA . ILE A 1 92 ? -13.484 16.160 33.302 1.00 67.44 92 ILE A CA 1
ATOM 746 C C . ILE A 1 92 ? -12.511 17.282 33.683 1.00 67.44 92 ILE A C 1
ATOM 748 O O . ILE A 1 92 ? -12.642 17.891 34.740 1.00 67.44 92 ILE A O 1
ATOM 752 N N . VAL A 1 93 ? -11.512 17.540 32.836 1.00 67.31 93 VAL A N 1
ATOM 753 C CA . VAL A 1 93 ? -10.470 18.554 33.071 1.00 67.31 93 VAL A CA 1
ATOM 754 C C . VAL A 1 93 ? -10.934 19.971 32.678 1.00 67.31 93 VAL A C 1
ATOM 756 O O . VAL A 1 93 ? -10.238 20.940 32.977 1.00 67.31 93 VAL A O 1
ATOM 759 N N . LYS A 1 94 ? -12.101 20.111 32.038 1.00 50.25 94 LYS A N 1
ATOM 760 C CA . LYS A 1 94 ? -12.703 21.390 31.638 1.00 50.25 94 LYS A CA 1
ATOM 761 C C . LYS A 1 94 ? -13.917 21.724 32.497 1.00 50.25 94 LYS A C 1
ATOM 763 O O . LYS A 1 94 ? -14.062 22.920 32.828 1.00 50.25 94 LYS A O 1
#

Solvent-accessible surface area (backbone atoms only — not comparable to full-atom values): 5441 Å² total; per-residue (Å²): 89,80,41,70,52,86,60,93,56,48,32,52,54,57,54,38,38,74,72,63,75,32,93,47,90,68,45,52,55,60,44,58,74,76,31,61,41,25,45,75,85,39,81,57,86,57,66,74,41,76,42,42,76,76,42,36,38,36,26,71,78,74,74,42,47,39,35,29,36,64,66,52,70,72,57,56,49,50,55,52,49,54,56,51,50,52,52,52,54,54,68,71,78,104